Protein AF-A0A6A6HAG7-F1 (afdb_monomer_lite)

Radius of gyration: 17.13 Å; chains: 1; bounding box: 32×41×44 Å

Sequence (114 aa):
NRTFGQPPSEETDRAWKPLFPRQGSFFKHPSIASSRSALSVFHQQHCLDGLRISYCAVYDDAMAERKLDEGKLPMMSSTTHMRHCLDLLRQSLMCQPDMTVEVKGEIAGGVTGF

Structure (mmCIF, N/CA/C/O backbone):
data_AF-A0A6A6HAG7-F1
#
_entry.id   AF-A0A6A6HAG7-F1
#
loop_
_atom_site.group_PDB
_atom_site.id
_atom_site.type_symbol
_atom_site.label_atom_id
_atom_site.label_alt_id
_atom_site.label_comp_id
_atom_site.label_asym_id
_atom_site.label_entity_id
_atom_site.label_seq_id
_atom_site.pdbx_PDB_ins_code
_atom_site.Cartn_x
_atom_site.Cartn_y
_atom_site.Cartn_z
_atom_site.occupancy
_atom_site.B_iso_or_equiv
_atom_site.auth_seq_id
_atom_site.auth_comp_id
_atom_site.auth_asym_id
_atom_site.auth_atom_id
_atom_site.pdbx_PDB_model_num
ATOM 1 N N . ASN A 1 1 ? -11.297 -8.073 -10.979 1.00 74.50 1 ASN A N 1
ATOM 2 C CA . ASN A 1 1 ? -10.965 -6.672 -11.332 1.00 74.50 1 ASN A CA 1
ATOM 3 C C . ASN A 1 1 ? -9.452 -6.498 -11.190 1.00 74.50 1 ASN A C 1
ATOM 5 O O . ASN A 1 1 ? -8.958 -6.788 -10.112 1.00 74.50 1 ASN A O 1
ATOM 9 N N . ARG A 1 2 ? -8.711 -6.117 -12.245 1.00 84.81 2 ARG A N 1
ATOM 10 C CA . ARG A 1 2 ? -7.229 -6.016 -12.222 1.00 84.81 2 ARG A CA 1
ATOM 11 C C . ARG A 1 2 ? -6.698 -4.584 -12.056 1.00 84.81 2 ARG A C 1
ATOM 13 O O . ARG A 1 2 ? -5.486 -4.406 -11.985 1.00 84.81 2 ARG A O 1
ATOM 20 N N . THR A 1 3 ? -7.578 -3.586 -11.961 1.00 93.06 3 THR A N 1
ATOM 21 C CA . THR A 1 3 ? -7.214 -2.159 -11.932 1.00 93.06 3 THR A CA 1
ATOM 22 C C . THR A 1 3 ? -6.273 -1.806 -10.773 1.00 93.06 3 THR A C 1
ATOM 24 O O . THR A 1 3 ? -5.326 -1.053 -10.961 1.00 93.06 3 THR A O 1
ATOM 27 N N . PHE A 1 4 ? -6.453 -2.393 -9.586 1.00 94.19 4 PHE A N 1
ATOM 28 C CA . PHE A 1 4 ? -5.676 -2.024 -8.392 1.00 94.19 4 PHE A CA 1
ATOM 29 C C . PHE A 1 4 ? -4.186 -2.386 -8.446 1.00 94.19 4 PHE A C 1
ATOM 31 O O . PHE A 1 4 ? -3.428 -1.843 -7.653 1.00 94.19 4 PHE A O 1
ATOM 38 N N . GLY A 1 5 ? -3.760 -3.263 -9.361 1.00 93.12 5 GLY A N 1
ATOM 39 C CA . GLY A 1 5 ? -2.349 -3.626 -9.542 1.00 93.12 5 GLY A CA 1
ATOM 40 C C . GLY A 1 5 ? -1.650 -2.914 -10.705 1.00 93.12 5 GLY A C 1
ATOM 41 O O . GLY A 1 5 ? -0.474 -3.171 -10.935 1.00 93.12 5 GLY A O 1
ATOM 42 N N . GLN A 1 6 ? -2.359 -2.075 -11.467 1.00 95.12 6 GLN A N 1
ATOM 43 C CA . GLN A 1 6 ? -1.807 -1.395 -12.646 1.00 95.12 6 GLN A CA 1
ATOM 44 C C . GLN A 1 6 ? -0.991 -0.144 -12.266 1.00 95.12 6 GLN A C 1
ATOM 46 O O . GLN A 1 6 ? -1.141 0.354 -11.145 1.00 95.12 6 GLN A O 1
ATOM 51 N N . PRO A 1 7 ? -0.157 0.393 -13.180 1.00 93.81 7 PRO A N 1
ATOM 52 C CA . PRO A 1 7 ? 0.558 1.652 -12.972 1.00 93.81 7 PRO A CA 1
ATOM 53 C C . PRO A 1 7 ? -0.368 2.849 -12.699 1.00 93.81 7 PRO A C 1
ATOM 55 O O . PRO A 1 7 ? -1.546 2.809 -13.064 1.00 93.81 7 PRO A O 1
ATOM 58 N N . PRO A 1 8 ? 0.140 3.927 -12.071 1.00 92.81 8 PRO A N 1
ATOM 59 C CA . PRO A 1 8 ? -0.613 5.165 -11.877 1.00 92.81 8 PRO A CA 1
ATOM 60 C C . PRO A 1 8 ? -1.175 5.717 -13.189 1.00 92.81 8 PRO A C 1
ATOM 62 O O . PRO A 1 8 ? -0.477 5.847 -14.191 1.00 92.81 8 PRO A O 1
ATOM 65 N N . SER A 1 9 ? -2.461 6.032 -13.168 1.00 95.25 9 SER A N 1
ATOM 66 C CA . SER A 1 9 ? -3.249 6.547 -14.280 1.00 95.25 9 SER A CA 1
ATOM 67 C C . SER A 1 9 ? -4.533 7.153 -13.721 1.00 95.25 9 SER A C 1
ATOM 69 O O . SER A 1 9 ? -4.919 6.874 -12.584 1.00 95.25 9 SER A O 1
ATOM 71 N N . GLU A 1 10 ? -5.258 7.925 -14.530 1.00 96.88 10 GLU A N 1
ATOM 72 C CA . GLU A 1 10 ? -6.533 8.496 -14.089 1.00 96.88 10 GLU A CA 1
ATOM 73 C C . GLU A 1 10 ? -7.533 7.415 -13.635 1.00 96.88 10 GLU A C 1
ATOM 75 O O . GLU A 1 10 ? -8.261 7.607 -12.659 1.00 96.88 10 GLU A O 1
ATOM 80 N N . GLU A 1 11 ? -7.552 6.262 -14.309 1.00 96.00 11 GLU A N 1
ATOM 81 C CA . GLU A 1 11 ? -8.417 5.139 -13.948 1.00 96.00 11 GLU A CA 1
ATOM 82 C C . GLU A 1 11 ? -8.020 4.537 -12.595 1.00 96.00 11 GLU A C 1
ATOM 84 O O . GLU A 1 11 ? -8.868 4.399 -11.708 1.00 96.00 11 GLU A O 1
ATOM 89 N N . THR A 1 12 ? -6.738 4.208 -12.407 1.00 96.50 12 THR A N 1
ATOM 90 C CA . THR A 1 12 ? -6.276 3.597 -11.154 1.00 96.50 12 THR A CA 1
ATOM 91 C C . THR A 1 12 ? -6.413 4.558 -9.988 1.00 96.50 12 THR A C 1
ATOM 93 O O . THR A 1 12 ? -6.890 4.168 -8.927 1.00 96.50 12 THR A O 1
ATOM 96 N N . ASP A 1 13 ? -6.079 5.830 -10.177 1.00 94.50 13 ASP A N 1
ATOM 97 C CA . ASP A 1 13 ? -6.133 6.826 -9.110 1.00 94.50 13 ASP A CA 1
ATOM 98 C C . ASP A 1 13 ? -7.586 7.062 -8.678 1.00 94.50 13 ASP A C 1
ATOM 100 O O . ASP A 1 13 ? -7.892 7.180 -7.487 1.00 94.50 13 ASP A O 1
ATOM 104 N N . ARG A 1 14 ? -8.520 7.034 -9.636 1.00 96.06 14 ARG A N 1
ATOM 105 C CA . ARG A 1 14 ? -9.961 7.064 -9.367 1.00 96.06 14 ARG A CA 1
ATOM 106 C C . ARG A 1 14 ? -10.452 5.802 -8.658 1.00 96.06 14 ARG A C 1
ATOM 108 O O . ARG A 1 14 ? -11.370 5.915 -7.850 1.00 96.06 14 ARG A O 1
ATOM 115 N N . ALA A 1 15 ? -9.868 4.635 -8.927 1.00 96.12 15 ALA A N 1
ATOM 116 C CA . ALA A 1 15 ? -10.198 3.391 -8.232 1.00 96.12 15 ALA A CA 1
ATOM 117 C C . ALA A 1 15 ? -9.680 3.370 -6.781 1.00 96.12 15 ALA A C 1
ATOM 119 O O . ALA A 1 15 ? -10.374 2.879 -5.893 1.00 96.12 15 ALA A O 1
ATOM 120 N N . TRP A 1 16 ? -8.499 3.940 -6.524 1.00 95.50 16 TRP A N 1
ATOM 121 C CA . TRP A 1 16 ? -7.883 4.003 -5.194 1.00 95.50 16 TRP A CA 1
ATOM 122 C C . TRP A 1 16 ? -8.474 5.098 -4.299 1.00 95.50 16 TRP A C 1
ATOM 124 O O . TRP A 1 16 ? -8.634 4.899 -3.095 1.00 95.50 16 TRP A O 1
ATOM 134 N N . LYS A 1 17 ? -8.848 6.250 -4.867 1.00 94.44 17 LYS A N 1
ATOM 135 C CA . LYS A 1 17 ? -9.347 7.415 -4.114 1.00 94.44 17 LYS A CA 1
ATOM 136 C C . LYS A 1 17 ? -10.497 7.110 -3.131 1.00 94.44 17 LYS A C 1
ATOM 138 O O . LYS A 1 17 ? -10.444 7.628 -2.016 1.00 94.44 17 LYS A O 1
ATOM 143 N N . PRO A 1 18 ? -11.519 6.298 -3.467 1.00 95.19 18 PRO A N 1
ATOM 144 C CA . PRO A 1 18 ? -12.620 5.976 -2.558 1.00 95.19 18 PRO A CA 1
ATOM 145 C C . PRO A 1 18 ? -12.223 5.107 -1.359 1.00 95.19 18 PRO A C 1
ATOM 147 O O . PRO A 1 18 ? -13.005 5.013 -0.417 1.00 95.19 18 PRO A O 1
ATOM 150 N N . LEU A 1 19 ? -11.038 4.485 -1.373 1.00 95.31 19 LEU A N 1
ATOM 151 C CA . LEU A 1 19 ? -10.540 3.668 -0.260 1.00 95.31 19 LEU A CA 1
ATOM 152 C C . LEU A 1 19 ? -10.082 4.517 0.937 1.00 95.31 19 LEU A C 1
ATOM 154 O O . LEU A 1 19 ? -9.817 3.986 2.015 1.00 95.31 19 LEU A O 1
ATOM 158 N N . PHE A 1 20 ? -10.000 5.838 0.761 1.00 95.25 20 PHE A N 1
ATOM 159 C CA . PHE A 1 20 ? -9.585 6.783 1.787 1.00 95.25 20 PHE A CA 1
ATOM 160 C C . PHE A 1 20 ? -10.741 7.699 2.219 1.00 95.25 20 PHE A C 1
ATOM 162 O O . PHE A 1 20 ? -11.625 8.022 1.417 1.00 95.25 20 PHE A O 1
ATOM 169 N N . PRO A 1 21 ? -10.737 8.195 3.472 1.00 93.88 21 PRO A N 1
ATOM 170 C CA . PRO A 1 21 ? -11.718 9.176 3.915 1.00 93.88 21 PRO A CA 1
ATOM 171 C C . PRO A 1 21 ? -11.627 10.470 3.106 1.00 93.88 21 PRO A C 1
ATOM 173 O O . PRO A 1 21 ? -10.541 10.993 2.855 1.00 93.88 21 PRO A O 1
ATOM 176 N N . ARG A 1 22 ? -12.785 11.057 2.781 1.00 88.62 22 ARG A N 1
ATOM 177 C CA . ARG A 1 22 ? -12.872 12.294 1.981 1.00 88.62 22 ARG A CA 1
ATOM 178 C C . ARG A 1 22 ? -12.120 13.484 2.585 1.00 88.62 22 ARG A C 1
ATOM 180 O O . ARG A 1 22 ? -11.683 14.353 1.843 1.00 88.62 22 ARG A O 1
ATOM 187 N N . GLN A 1 23 ? -11.993 13.532 3.910 1.00 85.88 23 GLN A N 1
ATOM 188 C CA . GLN A 1 23 ? -11.330 14.619 4.644 1.00 85.88 23 GLN A CA 1
ATOM 189 C C . GLN A 1 23 ? -9.865 14.296 4.996 1.00 85.88 23 GLN A C 1
ATOM 191 O O . GLN A 1 23 ? -9.221 15.050 5.720 1.00 85.88 23 GLN A O 1
ATOM 196 N N . GLY A 1 24 ? -9.331 13.188 4.471 1.00 87.25 24 GLY A N 1
ATOM 197 C CA . GLY A 1 24 ? -8.002 12.682 4.792 1.00 87.25 24 GLY A CA 1
ATOM 198 C C . GLY A 1 24 ? -8.007 11.663 5.931 1.00 87.25 24 GLY A C 1
ATOM 199 O O . GLY A 1 24 ? -8.935 11.574 6.730 1.00 87.25 24 GLY A O 1
ATOM 200 N N . SER A 1 25 ? -6.942 10.866 5.991 1.00 92.06 25 SER A N 1
ATOM 201 C CA . SER A 1 25 ? -6.838 9.721 6.908 1.00 92.06 25 SER A CA 1
ATOM 202 C C . SER A 1 25 ? -6.445 10.092 8.338 1.00 92.06 25 SER A C 1
ATOM 204 O O . SER A 1 25 ? -6.523 9.248 9.230 1.00 92.06 25 SER A O 1
ATOM 206 N N . PHE A 1 26 ? -5.995 11.329 8.561 1.00 95.88 26 PHE A N 1
ATOM 207 C CA . PHE A 1 26 ? -5.587 11.803 9.878 1.00 95.88 26 PHE A CA 1
ATOM 208 C C . PHE A 1 26 ? -6.723 12.542 10.581 1.00 95.88 26 PHE A C 1
ATOM 210 O O . PHE A 1 26 ? -7.362 13.408 9.992 1.00 95.88 26 PHE A O 1
ATOM 217 N N . PHE A 1 27 ? -6.914 12.260 11.864 1.00 94.69 27 PHE A N 1
ATOM 218 C CA . PHE A 1 27 ? -7.949 12.850 12.701 1.00 94.69 27 PHE A CA 1
ATOM 219 C C . PHE A 1 27 ? -7.442 13.116 14.125 1.00 94.69 27 PHE A C 1
ATOM 221 O O . PHE A 1 27 ? -6.365 12.669 14.523 1.00 94.69 27 PHE A O 1
ATOM 228 N N . LYS A 1 28 ? -8.232 13.870 14.892 1.00 96.00 28 LYS A N 1
ATOM 229 C CA . LYS A 1 28 ? -8.139 13.994 16.352 1.00 96.00 28 LYS A CA 1
ATOM 230 C C . LYS A 1 28 ? -9.532 13.758 16.923 1.00 96.00 28 LYS A C 1
ATOM 232 O O . LYS A 1 28 ? -10.510 14.203 16.327 1.00 96.00 28 LYS A O 1
ATOM 237 N N . HIS A 1 29 ? -9.628 13.081 18.058 1.00 94.69 29 HIS A N 1
ATOM 238 C CA . HIS A 1 29 ? -10.890 12.827 18.741 1.00 94.69 29 HIS A CA 1
ATOM 239 C C . HIS A 1 29 ? -10.715 12.898 20.266 1.00 94.69 29 HIS A C 1
ATOM 241 O O . HIS A 1 29 ? -9.825 12.223 20.787 1.00 94.69 29 HIS A O 1
ATOM 247 N N . PRO A 1 30 ? -11.579 13.621 21.006 1.00 95.12 30 PRO A N 1
ATOM 248 C CA . PRO A 1 30 ? -11.408 13.845 22.444 1.00 95.12 30 PRO A CA 1
ATOM 249 C C . PRO A 1 30 ? -11.241 12.576 23.294 1.00 95.12 30 PRO A C 1
ATOM 251 O O . PRO A 1 30 ? -10.488 12.599 24.260 1.00 95.12 30 PRO A O 1
ATOM 254 N N . SER A 1 31 ? -11.914 11.475 22.937 1.00 96.31 31 SER A N 1
ATOM 255 C CA . SER A 1 31 ? -11.909 10.235 23.735 1.00 96.31 31 SER A CA 1
ATOM 256 C C . SER A 1 31 ? -11.045 9.090 23.199 1.00 96.31 31 SER A C 1
ATOM 258 O O . SER A 1 31 ? -10.657 8.230 23.980 1.00 96.31 31 SER A O 1
ATOM 260 N N . ILE A 1 32 ? -10.747 9.044 21.895 1.00 94.94 32 ILE A N 1
ATOM 261 C CA . ILE A 1 32 ? -10.063 7.888 21.271 1.00 94.94 32 ILE A CA 1
ATOM 262 C C . ILE A 1 32 ? -8.731 8.257 20.609 1.00 94.94 32 ILE A C 1
ATOM 264 O O . ILE A 1 32 ? -7.963 7.370 20.257 1.00 94.94 32 ILE A O 1
ATOM 268 N N . ALA A 1 33 ? -8.455 9.552 20.417 1.00 95.44 33 ALA A N 1
ATOM 269 C CA . ALA A 1 33 ? -7.234 10.042 19.782 1.00 95.44 33 ALA A CA 1
ATOM 270 C C . ALA A 1 33 ? -6.992 11.516 20.147 1.00 95.44 33 ALA A C 1
ATOM 272 O O . ALA A 1 33 ? -7.252 12.422 19.354 1.00 95.44 33 ALA A O 1
ATOM 273 N N . SER A 1 34 ? -6.505 11.777 21.363 1.00 94.50 34 SER A N 1
ATOM 274 C CA . SER A 1 34 ? -6.190 13.143 21.817 1.00 94.50 34 SER A CA 1
ATOM 275 C C . SER A 1 34 ? -5.094 13.816 20.970 1.00 94.50 34 SER A C 1
ATOM 277 O O . SER A 1 34 ? -5.052 15.042 20.844 1.00 94.50 34 SER A O 1
ATOM 279 N N . SER A 1 35 ? -4.251 13.009 20.327 1.00 96.25 35 SER A N 1
ATOM 280 C CA . SER A 1 35 ? -3.221 13.422 19.373 1.00 96.25 35 SER A CA 1
ATOM 281 C C . SER A 1 35 ? -3.647 13.169 17.925 1.00 96.25 35 SER A C 1
ATOM 283 O O . SER A 1 35 ? -4.614 12.464 17.657 1.00 96.25 35 SER A O 1
ATOM 285 N N . ARG A 1 36 ? -2.928 13.772 16.964 1.00 95.62 36 ARG A N 1
ATOM 286 C CA . ARG A 1 36 ? -3.172 13.539 15.531 1.00 95.62 36 ARG A CA 1
ATOM 287 C C . ARG A 1 36 ? -2.854 12.079 15.207 1.00 95.62 36 ARG A C 1
ATOM 289 O O . ARG A 1 36 ? -1.694 11.685 15.260 1.00 95.62 36 ARG A O 1
ATOM 296 N N . SER A 1 37 ? -3.871 11.319 14.835 1.00 96.19 37 SER A N 1
ATOM 297 C CA . SER A 1 37 ? -3.803 9.871 14.635 1.00 96.19 37 SER A CA 1
ATOM 298 C C . SER A 1 37 ? -4.450 9.481 13.311 1.00 96.19 37 SER A C 1
ATOM 300 O O . SER A 1 37 ? -5.148 10.283 12.701 1.00 96.19 37 SER A O 1
ATOM 302 N N . ALA A 1 38 ? -4.210 8.260 12.847 1.00 95.25 38 ALA A N 1
ATOM 303 C CA . ALA A 1 38 ? -4.897 7.672 11.703 1.00 95.25 38 ALA A CA 1
ATOM 304 C C . ALA A 1 38 ? -5.432 6.296 12.099 1.00 95.25 38 ALA A C 1
ATOM 306 O O . ALA A 1 38 ? -4.864 5.644 12.977 1.00 95.25 38 ALA A O 1
ATOM 307 N N . LEU A 1 39 ? -6.509 5.841 11.454 1.00 95.12 39 LEU A N 1
ATOM 308 C CA . LEU A 1 39 ? -6.912 4.443 11.586 1.00 95.12 39 LEU A CA 1
ATOM 309 C C . LEU A 1 39 ? -5.894 3.579 10.840 1.00 95.12 39 LEU A C 1
ATOM 311 O O . LEU A 1 39 ? -5.512 3.908 9.715 1.00 95.12 39 LEU A O 1
ATOM 315 N N . SER A 1 40 ? -5.482 2.469 11.459 1.00 95.38 40 SER A N 1
ATOM 316 C CA . SER A 1 40 ? -4.434 1.590 10.918 1.00 95.38 40 SER A CA 1
ATOM 317 C C . SER A 1 40 ? -4.738 1.132 9.491 1.00 95.38 40 SER A C 1
ATOM 319 O O . SER A 1 40 ? -3.857 1.173 8.640 1.00 95.38 40 SER A O 1
ATOM 321 N N . VAL A 1 41 ? -6.001 0.805 9.196 1.00 95.50 41 VAL A N 1
ATOM 322 C CA . VAL A 1 41 ? -6.444 0.374 7.860 1.00 95.50 41 VAL A CA 1
ATOM 323 C C . VAL A 1 41 ? -6.108 1.383 6.758 1.00 95.50 41 VAL A C 1
ATOM 325 O O . VAL A 1 41 ? -5.672 0.998 5.679 1.00 95.50 41 VAL A O 1
ATOM 328 N N . PHE A 1 42 ? -6.210 2.688 7.026 1.00 96.75 42 PHE A N 1
ATOM 329 C CA . PHE A 1 42 ? -5.879 3.703 6.024 1.00 96.75 42 PHE A CA 1
ATOM 330 C C . PHE A 1 42 ? -4.369 3.880 5.851 1.00 96.75 42 PHE A C 1
ATOM 332 O O . PHE A 1 42 ? -3.922 4.224 4.761 1.00 96.75 42 PHE A O 1
ATOM 339 N N . HIS A 1 43 ? -3.575 3.632 6.897 1.00 96.19 43 HIS A N 1
ATOM 340 C CA . HIS A 1 43 ? -2.116 3.601 6.782 1.00 96.19 43 HIS A CA 1
ATOM 341 C C . HIS A 1 43 ? -1.665 2.362 5.998 1.00 96.19 43 HIS A C 1
ATOM 343 O O . HIS A 1 43 ? -0.840 2.478 5.103 1.00 96.19 43 HIS A O 1
ATOM 349 N N . GLN A 1 44 ? -2.273 1.204 6.257 1.00 97.06 44 GLN A N 1
ATOM 350 C CA . GLN A 1 44 ? -2.030 -0.030 5.509 1.00 97.06 44 GLN A CA 1
ATOM 351 C C . GLN A 1 44 ? -2.385 0.144 4.026 1.00 97.06 44 GLN A C 1
ATOM 353 O O . GLN A 1 44 ? -1.556 -0.152 3.168 1.00 97.06 44 GLN A O 1
ATOM 358 N N . GLN A 1 45 ? -3.554 0.717 3.711 1.00 96.88 45 GLN A N 1
ATOM 359 C CA . GLN A 1 45 ? -3.943 1.007 2.328 1.00 96.88 45 GLN A CA 1
ATOM 360 C C . GLN A 1 45 ? -2.963 1.976 1.654 1.00 96.88 45 GLN A C 1
ATOM 362 O O . GLN A 1 45 ? -2.551 1.756 0.521 1.00 96.88 45 GLN A O 1
ATOM 367 N N . HIS A 1 46 ? -2.538 3.025 2.361 1.00 94.88 46 HIS A N 1
ATOM 368 C CA . HIS A 1 46 ? -1.523 3.958 1.875 1.00 94.88 46 HIS A CA 1
ATOM 369 C C . HIS A 1 46 ? -0.184 3.265 1.573 1.00 94.88 46 HIS A C 1
ATOM 371 O O . HIS A 1 46 ? 0.417 3.517 0.530 1.00 94.88 46 HIS A O 1
ATOM 377 N 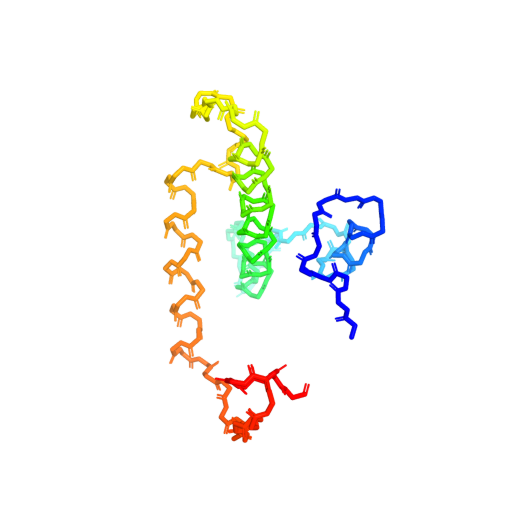N . CYS A 1 47 ? 0.267 2.365 2.450 1.00 96.75 47 CYS A N 1
ATOM 378 C CA . CYS A 1 47 ? 1.482 1.585 2.232 1.00 96.75 47 CYS A CA 1
ATOM 379 C C . CYS A 1 47 ? 1.355 0.643 1.029 1.00 96.75 47 CYS A C 1
ATOM 381 O O . CYS A 1 47 ? 2.301 0.529 0.253 1.00 96.75 47 CYS A O 1
ATOM 383 N N . LEU A 1 48 ? 0.199 -0.003 0.852 1.00 96.88 48 LEU A N 1
ATOM 384 C CA . LEU A 1 48 ? -0.051 -0.885 -0.287 1.00 96.88 48 LEU A CA 1
ATOM 385 C C . LEU A 1 48 ? -0.032 -0.114 -1.617 1.00 96.88 48 LEU A C 1
ATOM 387 O O . LEU A 1 48 ? 0.564 -0.588 -2.582 1.00 96.88 48 LEU A O 1
ATOM 391 N N . ASP A 1 49 ? -0.617 1.089 -1.660 1.00 95.31 49 ASP A N 1
ATOM 392 C CA . ASP A 1 49 ? -0.555 1.946 -2.854 1.00 95.31 49 ASP A CA 1
ATOM 393 C C . ASP A 1 49 ? 0.877 2.404 -3.146 1.00 95.31 49 ASP A C 1
ATOM 395 O O . ASP A 1 49 ? 1.337 2.358 -4.285 1.00 95.31 49 ASP A O 1
ATOM 399 N N . GLY A 1 50 ? 1.612 2.800 -2.100 1.00 94.06 50 GLY A N 1
ATOM 400 C CA . GLY A 1 50 ? 3.018 3.181 -2.209 1.00 94.06 50 GLY A CA 1
ATOM 401 C C . GLY A 1 50 ? 3.867 2.065 -2.819 1.00 94.06 50 GLY A C 1
ATOM 402 O O . GLY A 1 50 ? 4.631 2.322 -3.747 1.00 94.06 50 GLY A O 1
ATOM 403 N N . LEU A 1 51 ? 3.669 0.818 -2.373 1.00 95.31 51 LEU A N 1
ATOM 404 C CA . LEU A 1 51 ? 4.345 -0.350 -2.943 1.00 95.31 51 LEU A CA 1
ATOM 405 C C . LEU A 1 51 ? 4.005 -0.562 -4.418 1.00 95.31 51 LEU A C 1
ATOM 407 O O . LEU A 1 51 ? 4.913 -0.819 -5.206 1.00 95.31 51 LEU A O 1
ATOM 411 N N . ARG A 1 52 ? 2.731 -0.429 -4.806 1.00 95.31 52 ARG A N 1
ATOM 412 C CA . ARG A 1 52 ? 2.307 -0.509 -6.213 1.00 95.31 52 ARG A CA 1
ATOM 413 C C . ARG A 1 52 ? 3.017 0.546 -7.058 1.00 95.31 52 ARG A C 1
ATOM 415 O O . ARG A 1 52 ? 3.630 0.205 -8.065 1.00 95.31 52 ARG A O 1
ATOM 422 N N . ILE A 1 53 ? 2.956 1.811 -6.639 1.00 92.69 53 ILE A N 1
ATOM 423 C CA . ILE A 1 53 ? 3.572 2.941 -7.349 1.00 92.69 53 ILE A CA 1
ATOM 424 C C . ILE A 1 53 ? 5.075 2.703 -7.524 1.00 92.69 53 ILE A C 1
ATOM 426 O O . ILE A 1 53 ? 5.598 2.838 -8.629 1.00 92.69 53 ILE A O 1
ATOM 430 N N . SER A 1 54 ? 5.766 2.309 -6.451 1.00 92.38 54 SER A N 1
ATOM 431 C CA . SER A 1 54 ? 7.205 2.046 -6.484 1.00 92.38 54 SER A CA 1
ATOM 432 C C . SER A 1 54 ? 7.573 0.843 -7.341 1.00 92.38 54 SER A C 1
ATOM 434 O O . SER A 1 54 ? 8.545 0.917 -8.088 1.00 92.38 54 SER A O 1
ATOM 436 N N . TYR A 1 55 ? 6.796 -0.239 -7.279 1.00 93.19 55 TYR A N 1
ATOM 437 C CA . TYR A 1 55 ? 6.986 -1.402 -8.140 1.00 93.19 55 TYR A CA 1
ATOM 438 C C . TYR A 1 55 ? 6.883 -1.022 -9.620 1.00 93.19 55 TYR A C 1
ATOM 440 O O . TYR A 1 55 ? 7.793 -1.336 -10.386 1.00 93.19 55 TYR A O 1
ATOM 448 N N . CYS A 1 56 ? 5.826 -0.305 -10.014 1.00 92.12 56 CYS A N 1
ATOM 449 C CA . CYS A 1 56 ? 5.637 0.117 -11.401 1.00 92.12 56 CYS A CA 1
ATOM 450 C C . CYS A 1 56 ? 6.760 1.048 -11.871 1.00 92.12 56 CYS A C 1
ATOM 452 O O . CYS A 1 56 ? 7.314 0.828 -12.940 1.00 92.12 56 CYS A O 1
ATOM 454 N N . ALA A 1 57 ? 7.158 2.030 -11.055 1.00 89.00 57 ALA A N 1
ATOM 455 C CA . ALA A 1 57 ? 8.240 2.949 -11.408 1.00 89.00 57 ALA A CA 1
ATOM 456 C C . ALA A 1 57 ? 9.580 2.222 -11.623 1.00 8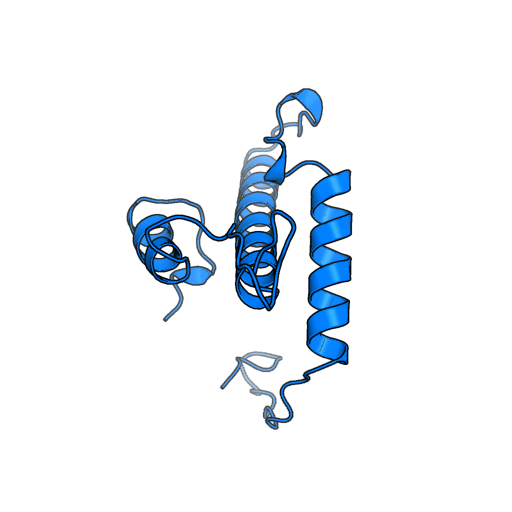9.00 57 ALA A C 1
ATOM 458 O O . ALA A 1 57 ? 10.261 2.452 -12.621 1.00 89.00 57 ALA A O 1
ATOM 459 N N . VAL A 1 58 ? 9.940 1.308 -10.715 1.00 89.31 58 VAL A N 1
ATOM 460 C CA . VAL A 1 58 ? 11.170 0.509 -10.832 1.00 89.31 58 VAL A CA 1
ATOM 461 C C . VAL A 1 58 ? 11.114 -0.418 -12.044 1.00 89.31 58 VAL A C 1
ATOM 463 O O . VAL A 1 58 ? 12.111 -0.554 -12.751 1.00 89.31 58 VAL A O 1
ATOM 466 N N . TYR A 1 59 ? 9.964 -1.045 -12.298 1.00 91.56 59 TYR A N 1
ATOM 467 C CA . TYR A 1 59 ? 9.768 -1.896 -13.467 1.00 91.56 59 TYR A CA 1
ATOM 468 C C . TYR A 1 59 ? 9.935 -1.105 -14.770 1.00 91.56 59 TYR A C 1
ATOM 470 O O . TYR A 1 59 ? 10.706 -1.516 -15.635 1.00 91.56 59 TYR A O 1
ATOM 478 N N . ASP A 1 60 ? 9.290 0.056 -14.887 1.00 90.31 60 ASP A N 1
ATOM 479 C CA . ASP A 1 60 ? 9.355 0.901 -16.081 1.00 90.31 60 ASP A CA 1
ATOM 480 C C . ASP A 1 60 ? 10.767 1.444 -16.335 1.00 90.31 60 ASP A C 1
ATOM 482 O O . ASP A 1 60 ? 11.204 1.523 -17.485 1.00 90.31 60 ASP A O 1
ATOM 486 N N . ASP A 1 61 ? 11.497 1.822 -15.282 1.00 90.06 61 ASP A N 1
ATOM 487 C CA . ASP A 1 61 ? 12.897 2.242 -15.393 1.00 90.06 61 ASP A CA 1
ATOM 488 C C . ASP A 1 61 ? 13.801 1.087 -15.827 1.00 90.06 61 ASP A C 1
ATOM 490 O O . ASP A 1 61 ? 14.631 1.272 -16.718 1.00 90.06 61 ASP A O 1
ATOM 494 N N . ALA A 1 62 ? 13.602 -0.110 -15.269 1.00 91.12 62 ALA A N 1
ATOM 495 C CA . ALA A 1 62 ? 14.352 -1.299 -15.661 1.00 91.12 62 ALA A CA 1
ATOM 496 C C . AL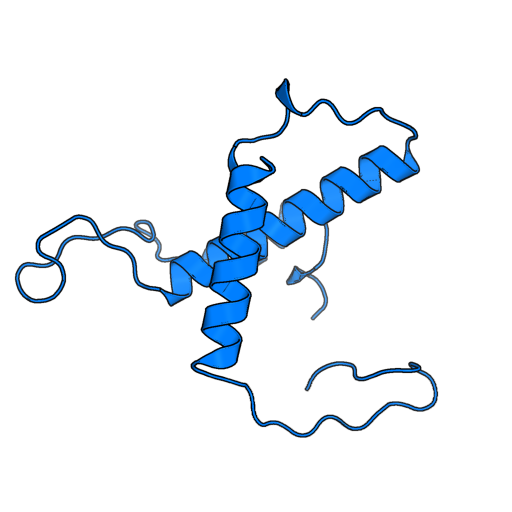A A 1 62 ? 14.097 -1.683 -17.127 1.00 91.12 62 ALA A C 1
ATOM 498 O O . ALA A 1 62 ? 15.045 -1.969 -17.854 1.00 91.12 62 ALA A O 1
ATOM 499 N N . MET A 1 63 ? 12.838 -1.650 -17.580 1.00 93.19 63 MET A N 1
ATOM 500 C CA . MET A 1 63 ? 12.471 -1.970 -18.967 1.00 93.19 63 MET A CA 1
ATOM 501 C C . MET A 1 63 ? 12.987 -0.942 -19.975 1.00 93.19 63 MET A C 1
ATOM 503 O O . MET A 1 63 ? 13.208 -1.276 -21.136 1.00 93.19 63 MET A O 1
ATOM 507 N N . ALA A 1 64 ? 13.190 0.299 -19.543 1.00 94.00 64 ALA A N 1
ATOM 508 C CA . ALA A 1 64 ? 13.741 1.361 -20.374 1.00 94.00 64 ALA A CA 1
ATOM 509 C C . ALA A 1 64 ? 15.251 1.578 -20.181 1.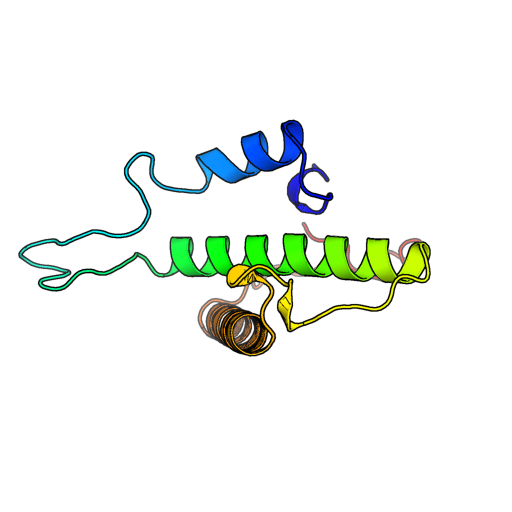00 94.00 64 ALA A C 1
ATOM 511 O O . ALA A 1 64 ? 15.774 2.591 -20.648 1.00 94.00 64 ALA A O 1
ATOM 512 N N . GLU A 1 65 ? 15.934 0.681 -19.460 1.00 91.50 65 GLU A N 1
ATOM 513 C CA . GLU A 1 65 ? 17.368 0.757 -19.142 1.00 91.50 65 GLU A CA 1
ATOM 514 C C . GLU A 1 65 ? 17.792 2.094 -18.496 1.00 91.50 65 GLU A C 1
ATOM 516 O O . GLU A 1 65 ? 18.928 2.561 -18.629 1.00 91.50 65 GLU A O 1
ATOM 521 N N . ARG A 1 66 ? 16.876 2.736 -17.761 1.00 89.50 66 ARG A N 1
ATOM 522 C CA . ARG A 1 66 ? 17.150 3.978 -17.036 1.00 89.50 66 ARG A CA 1
ATOM 523 C C . ARG A 1 66 ? 17.796 3.661 -15.694 1.00 89.50 66 ARG A C 1
ATOM 525 O O . ARG A 1 66 ? 17.375 2.766 -14.965 1.00 89.50 66 ARG A O 1
ATOM 532 N N . LYS A 1 67 ? 18.820 4.437 -15.332 1.00 84.75 67 LYS A N 1
ATOM 533 C CA . LYS A 1 67 ? 19.380 4.380 -13.979 1.00 84.75 67 LYS A CA 1
ATOM 534 C C . LYS A 1 67 ? 18.391 4.996 -12.996 1.00 84.75 67 LYS A C 1
ATOM 536 O O . LYS A 1 67 ? 18.026 6.160 -13.151 1.00 84.75 67 LYS A O 1
ATOM 541 N N . LEU A 1 68 ? 18.040 4.231 -11.967 1.00 82.00 68 LEU A N 1
ATOM 542 C CA . LEU A 1 68 ? 17.305 4.737 -10.815 1.00 82.00 68 LEU A CA 1
ATOM 543 C C . LEU A 1 68 ? 18.144 5.800 -10.100 1.00 82.00 68 LEU A C 1
ATOM 545 O O . LEU A 1 68 ? 19.287 5.553 -9.710 1.00 82.00 68 LEU A O 1
ATOM 549 N N . ASP A 1 69 ? 17.562 6.982 -9.934 1.00 82.75 69 ASP A N 1
ATOM 550 C CA . ASP A 1 69 ? 18.142 8.089 -9.179 1.00 82.75 69 ASP A CA 1
ATOM 551 C C . ASP A 1 69 ? 17.388 8.221 -7.854 1.00 82.75 69 ASP A C 1
ATOM 553 O O . ASP A 1 69 ? 16.303 8.804 -7.799 1.00 82.75 69 ASP A O 1
ATOM 557 N N . GLU A 1 70 ? 17.958 7.662 -6.782 1.00 77.88 70 GLU A N 1
ATOM 558 C CA . GLU A 1 70 ? 17.338 7.688 -5.451 1.00 77.88 70 GLU A CA 1
ATOM 559 C C . GLU A 1 70 ? 17.031 9.111 -4.967 1.00 77.88 70 GLU A C 1
ATOM 561 O O . GLU A 1 70 ? 16.037 9.318 -4.272 1.00 77.88 70 GLU A O 1
ATOM 566 N N . GLY A 1 71 ? 17.831 10.106 -5.370 1.00 78.62 71 GLY A N 1
ATOM 567 C CA . GLY A 1 71 ? 17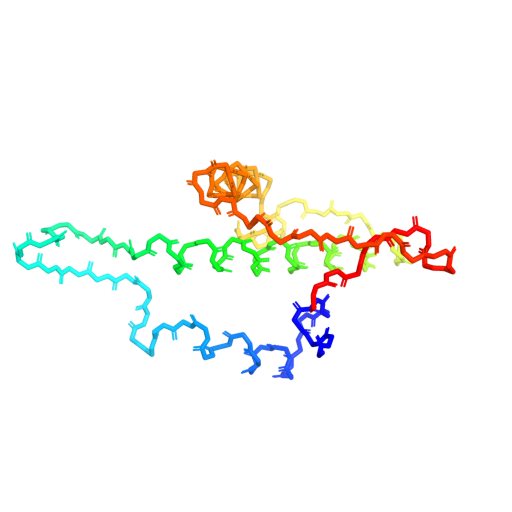.627 11.506 -4.993 1.00 78.62 71 GLY A CA 1
ATOM 568 C C . GLY A 1 71 ? 16.404 12.149 -5.652 1.00 78.62 71 GLY A C 1
ATOM 569 O O . GLY A 1 71 ? 15.936 13.188 -5.189 1.00 78.62 71 GLY A O 1
ATOM 570 N N . LYS A 1 72 ? 15.873 11.536 -6.716 1.00 80.38 72 LYS A N 1
ATOM 571 C CA . LYS A 1 72 ? 14.665 11.982 -7.427 1.00 80.38 72 LYS A CA 1
ATOM 572 C C . LYS A 1 72 ? 13.435 11.142 -7.111 1.00 80.38 72 LYS A C 1
ATOM 574 O O . LYS A 1 72 ? 12.346 11.480 -7.577 1.00 80.38 72 LYS A O 1
ATOM 579 N N . LEU A 1 73 ? 13.583 10.069 -6.334 1.00 80.06 73 LEU A N 1
ATOM 580 C CA . LEU A 1 73 ? 12.438 9.270 -5.929 1.00 80.06 73 LEU A CA 1
ATOM 581 C C . LEU A 1 73 ? 11.512 10.118 -5.047 1.00 80.06 73 LEU A C 1
ATOM 583 O O . LEU A 1 73 ? 11.974 10.767 -4.102 1.00 80.06 73 LEU A O 1
ATOM 587 N N . PRO A 1 74 ? 10.193 10.105 -5.304 1.00 83.94 74 PRO A N 1
ATOM 588 C CA . PRO A 1 74 ? 9.230 10.679 -4.380 1.00 83.94 74 PRO A CA 1
ATOM 589 C C . PRO A 1 74 ? 9.438 10.104 -2.977 1.00 83.94 74 PRO A C 1
ATOM 591 O O . PRO A 1 74 ? 9.786 8.936 -2.826 1.00 83.94 74 PRO A O 1
ATOM 594 N N . MET A 1 75 ? 9.155 10.890 -1.936 1.00 85.19 75 MET A N 1
ATOM 595 C CA . MET A 1 75 ? 9.293 10.448 -0.538 1.00 85.19 75 MET A CA 1
ATOM 596 C C . MET A 1 75 ? 8.592 9.103 -0.275 1.00 85.19 75 MET A C 1
ATOM 598 O O . MET A 1 75 ? 9.134 8.246 0.425 1.00 85.19 75 MET A O 1
ATOM 602 N N . MET A 1 76 ? 7.435 8.897 -0.913 1.00 85.00 76 MET A N 1
ATOM 603 C CA . MET A 1 76 ? 6.674 7.648 -0.865 1.00 85.00 76 MET A CA 1
ATOM 604 C C . MET A 1 76 ? 7.407 6.437 -1.430 1.00 85.00 76 MET A C 1
ATOM 606 O O . MET A 1 76 ? 7.113 5.330 -1.020 1.00 85.00 76 MET A O 1
ATOM 610 N N . SER A 1 77 ? 8.345 6.632 -2.347 1.00 87.69 77 SER A N 1
ATOM 611 C CA . SER A 1 77 ? 9.134 5.574 -2.979 1.00 87.69 77 SER A CA 1
ATOM 612 C C . SER A 1 77 ? 10.559 5.492 -2.436 1.00 87.69 77 SER A C 1
ATOM 614 O O . SER A 1 77 ? 11.357 4.695 -2.921 1.00 87.69 77 SER A O 1
ATOM 616 N N . SER A 1 78 ? 10.896 6.300 -1.426 1.00 90.00 78 SER A N 1
ATOM 617 C CA . SER A 1 78 ? 12.200 6.222 -0.771 1.00 90.00 78 SER A CA 1
ATOM 618 C C . SER A 1 78 ? 12.395 4.866 -0.088 1.00 90.00 78 SER A C 1
ATOM 620 O O . SER A 1 78 ? 11.459 4.277 0.460 1.00 90.00 78 SER A O 1
ATOM 622 N N . THR A 1 79 ? 13.636 4.382 -0.067 1.00 88.62 79 THR A N 1
ATOM 623 C CA . THR A 1 79 ? 13.985 3.068 0.494 1.00 88.62 79 THR A CA 1
ATOM 624 C C . THR A 1 79 ? 13.589 2.934 1.966 1.00 88.62 79 THR A C 1
ATOM 626 O O . THR A 1 79 ? 13.050 1.904 2.370 1.00 88.62 79 THR A O 1
ATOM 629 N N . THR A 1 80 ? 13.789 3.982 2.769 1.00 91.81 80 THR A N 1
ATOM 630 C CA . THR A 1 80 ? 13.367 4.017 4.178 1.00 91.81 80 THR A CA 1
ATOM 631 C C . THR A 1 80 ? 11.852 3.882 4.325 1.00 91.81 80 THR A C 1
ATOM 633 O O . THR A 1 80 ? 11.395 3.087 5.146 1.00 91.81 80 THR A O 1
ATOM 636 N N . HIS A 1 81 ? 11.068 4.604 3.517 1.00 94.12 81 HIS A N 1
ATOM 637 C CA . HIS A 1 81 ? 9.609 4.520 3.578 1.00 94.12 81 HIS A CA 1
ATOM 638 C C . HIS A 1 81 ? 9.125 3.138 3.124 1.00 94.12 81 HIS A C 1
ATOM 640 O O . HIS A 1 81 ? 8.333 2.507 3.818 1.00 94.12 81 HIS A O 1
ATOM 646 N N . MET A 1 82 ? 9.671 2.606 2.027 1.00 94.31 82 MET A N 1
ATOM 647 C CA . MET A 1 82 ? 9.303 1.278 1.526 1.00 94.31 82 MET A CA 1
ATOM 648 C C . MET A 1 82 ? 9.612 0.160 2.524 1.00 94.31 82 MET A C 1
ATOM 650 O O . MET A 1 82 ? 8.791 -0.736 2.706 1.00 94.31 82 MET A O 1
ATOM 654 N N . ARG A 1 83 ? 10.738 0.234 3.245 1.00 95.44 83 ARG A N 1
ATOM 655 C CA . ARG A 1 83 ? 11.055 -0.717 4.326 1.00 95.44 83 ARG A CA 1
ATOM 656 C C . ARG A 1 83 ? 10.028 -0.671 5.459 1.00 95.44 83 ARG A C 1
ATOM 658 O O . ARG A 1 83 ? 9.601 -1.725 5.923 1.00 95.44 83 ARG A O 1
ATOM 665 N N . HIS A 1 84 ? 9.599 0.525 5.865 1.00 96.62 84 HIS A N 1
ATOM 666 C CA . HIS A 1 84 ? 8.524 0.700 6.850 1.00 96.62 84 HIS A CA 1
ATOM 667 C C . HIS A 1 84 ? 7.188 0.134 6.347 1.00 96.62 84 HIS A C 1
ATOM 669 O O . HIS A 1 84 ? 6.536 -0.619 7.065 1.00 96.62 84 HIS A O 1
ATOM 675 N N . CYS A 1 85 ? 6.805 0.436 5.102 1.00 97.00 85 CYS A N 1
ATOM 676 C CA . CYS A 1 85 ? 5.585 -0.084 4.480 1.00 97.00 85 CYS A CA 1
ATOM 677 C C . CYS A 1 85 ? 5.548 -1.616 4.473 1.00 97.00 85 CYS A C 1
ATOM 679 O O . CYS A 1 85 ? 4.535 -2.206 4.849 1.00 97.00 85 CYS A O 1
ATOM 681 N N . LEU A 1 86 ? 6.649 -2.252 4.058 1.00 97.81 86 LEU A N 1
ATOM 682 C CA . LEU A 1 86 ? 6.764 -3.709 4.002 1.00 97.81 86 LEU A CA 1
ATOM 683 C C . LEU A 1 86 ? 6.596 -4.339 5.386 1.00 97.81 86 LEU A C 1
ATOM 685 O O . LEU A 1 86 ? 5.827 -5.290 5.531 1.00 97.81 86 LEU A O 1
ATOM 689 N N . ASP A 1 87 ? 7.272 -3.806 6.406 1.00 98.06 87 ASP A N 1
ATOM 690 C CA . ASP A 1 87 ? 7.163 -4.367 7.752 1.00 98.06 87 ASP A CA 1
ATOM 691 C C . ASP A 1 87 ? 5.779 -4.121 8.371 1.00 98.06 87 ASP A C 1
ATOM 693 O O . ASP A 1 87 ? 5.206 -5.038 8.956 1.00 98.06 87 ASP A O 1
ATOM 697 N N . LEU A 1 88 ? 5.179 -2.942 8.167 1.00 97.38 88 LEU A N 1
ATOM 698 C CA . LEU A 1 88 ? 3.819 -2.653 8.633 1.00 97.38 88 LEU A CA 1
ATOM 699 C C . LEU A 1 88 ? 2.788 -3.619 8.029 1.00 97.38 88 LEU A C 1
ATOM 701 O O . LEU A 1 88 ? 1.937 -4.147 8.747 1.00 97.38 88 LEU A O 1
ATOM 705 N N . LEU A 1 89 ? 2.849 -3.853 6.715 1.00 98.19 89 LEU A N 1
ATOM 706 C CA . LEU A 1 89 ? 1.923 -4.758 6.032 1.00 98.19 89 LEU A CA 1
ATOM 707 C C . LEU A 1 89 ? 2.125 -6.206 6.484 1.00 98.19 89 LEU A C 1
ATOM 709 O O . LEU A 1 89 ? 1.146 -6.887 6.785 1.00 98.19 89 LEU A O 1
ATOM 713 N N . ARG A 1 90 ? 3.379 -6.653 6.630 1.00 98.00 90 ARG A N 1
ATOM 714 C CA . ARG A 1 90 ? 3.698 -7.965 7.210 1.00 98.00 90 ARG A CA 1
ATOM 715 C C . ARG A 1 90 ? 3.101 -8.114 8.612 1.00 98.00 90 ARG A C 1
ATOM 717 O O . ARG A 1 90 ? 2.459 -9.124 8.888 1.00 98.00 90 ARG A O 1
ATOM 724 N N . GLN A 1 91 ? 3.292 -7.128 9.491 1.00 97.50 91 GLN A N 1
ATOM 725 C CA . GLN A 1 91 ? 2.726 -7.152 10.845 1.00 97.50 91 GLN A CA 1
ATOM 726 C C . GLN A 1 91 ? 1.196 -7.236 10.809 1.00 97.50 91 GLN A C 1
ATOM 728 O O . GLN A 1 91 ? 0.614 -8.050 11.522 1.00 97.50 91 GLN A O 1
ATOM 733 N N . SER A 1 92 ? 0.546 -6.458 9.937 1.00 96.94 92 SER A N 1
ATOM 734 C CA . SER A 1 92 ? -0.911 -6.497 9.773 1.00 96.94 92 SER A CA 1
ATOM 735 C C . SER A 1 92 ? -1.414 -7.886 9.379 1.00 96.94 92 SER A C 1
ATOM 737 O O . SER A 1 92 ? -2.349 -8.388 10.001 1.00 96.94 92 SER A O 1
ATOM 739 N N . LEU A 1 93 ? -0.776 -8.518 8.389 1.00 96.88 93 LEU A N 1
ATOM 740 C CA . LEU A 1 93 ? -1.132 -9.863 7.924 1.00 96.88 93 LEU A CA 1
ATOM 741 C C . LEU A 1 93 ? -0.910 -10.928 9.006 1.00 96.88 93 LEU A C 1
ATOM 743 O O . LEU A 1 93 ? -1.673 -11.881 9.093 1.00 96.88 93 LEU A O 1
ATOM 747 N N . MET A 1 94 ? 0.102 -10.763 9.861 1.00 96.94 94 MET A N 1
ATOM 748 C CA . MET A 1 94 ? 0.338 -11.682 10.979 1.00 96.94 94 MET A CA 1
ATOM 749 C C . MET A 1 94 ? -0.660 -11.510 12.127 1.00 96.94 94 MET A C 1
ATOM 751 O O . MET A 1 94 ? -0.965 -12.479 12.819 1.00 96.94 94 MET A O 1
ATOM 755 N N . CYS A 1 95 ? -1.156 -10.294 12.358 1.00 96.69 95 CYS A N 1
ATOM 756 C CA . CYS A 1 95 ? -2.115 -10.023 13.427 1.00 96.69 95 CYS A CA 1
ATOM 757 C C . CYS A 1 95 ? -3.555 -10.370 13.039 1.00 96.69 95 CYS A C 1
ATOM 759 O O . CYS A 1 95 ? -4.329 -10.775 13.905 1.00 96.69 95 CYS A O 1
ATOM 761 N N . GLN A 1 96 ? -3.929 -10.175 11.774 1.00 96.25 96 GLN A N 1
ATOM 762 C CA . GLN A 1 96 ? -5.259 -10.469 11.235 1.00 96.25 96 GLN A CA 1
ATOM 763 C C . GLN A 1 96 ? -5.112 -11.207 9.895 1.00 96.25 96 GLN A C 1
ATOM 765 O O . GLN A 1 96 ? -5.298 -10.599 8.839 1.00 96.25 96 GLN A O 1
ATOM 770 N N . PRO A 1 97 ? -4.721 -12.493 9.927 1.00 94.75 97 PRO A N 1
ATOM 771 C CA . PRO A 1 97 ? -4.549 -13.274 8.711 1.00 94.75 97 PRO A CA 1
ATOM 772 C C . PRO A 1 97 ? -5.893 -13.572 8.042 1.00 94.75 97 PRO A C 1
ATOM 774 O O . PRO A 1 97 ? -6.894 -13.825 8.716 1.00 94.75 97 PRO A O 1
ATOM 777 N N . ASP A 1 98 ? -5.890 -13.604 6.709 1.00 94.12 98 ASP A N 1
ATOM 778 C CA . ASP A 1 98 ? -6.958 -14.243 5.944 1.00 94.12 98 ASP A CA 1
ATOM 779 C C . ASP A 1 98 ? -6.770 -15.764 6.019 1.00 94.12 98 ASP A C 1
ATOM 781 O O . ASP A 1 98 ? -5.705 -16.286 5.690 1.00 94.12 98 ASP A O 1
ATOM 785 N N . MET A 1 99 ? -7.794 -16.465 6.501 1.00 94.50 99 MET A N 1
ATOM 786 C CA . MET A 1 99 ? -7.770 -17.914 6.725 1.00 94.50 99 MET A CA 1
ATOM 787 C C . MET A 1 99 ? -8.462 -18.692 5.594 1.00 94.50 99 MET A C 1
ATOM 789 O O . MET A 1 99 ? -8.744 -19.883 5.743 1.00 94.50 99 MET A O 1
ATOM 793 N N . THR A 1 100 ? -8.775 -18.028 4.479 1.00 95.06 100 THR A N 1
ATOM 794 C CA . THR A 1 100 ? -9.381 -18.651 3.300 1.00 95.06 100 THR A CA 1
ATOM 795 C C . THR A 1 100 ? -8.413 -19.649 2.662 1.00 95.06 100 THR A C 1
ATOM 797 O O . THR A 1 100 ? -7.238 -19.359 2.450 1.00 95.06 100 THR A O 1
ATOM 800 N N . VAL A 1 101 ? -8.906 -20.849 2.342 1.00 93.56 101 VAL A N 1
ATOM 801 C CA . VAL A 1 101 ? -8.110 -21.878 1.658 1.00 93.56 101 VAL A CA 1
ATOM 802 C C . VAL A 1 101 ? -8.082 -21.592 0.162 1.00 93.56 101 VAL A C 1
ATOM 804 O O . VAL A 1 101 ? -9.124 -21.586 -0.489 1.00 93.56 101 VAL A O 1
ATOM 807 N N . GLU A 1 102 ? -6.885 -21.437 -0.395 1.00 93.19 102 GLU A N 1
ATOM 808 C CA . GLU A 1 102 ? -6.690 -21.287 -1.834 1.00 93.19 102 GLU A CA 1
ATOM 809 C C . GLU A 1 102 ? -6.258 -22.609 -2.482 1.00 93.19 102 GLU A C 1
ATOM 811 O O . GLU A 1 102 ? -5.318 -23.274 -2.039 1.00 93.19 102 GLU A O 1
ATOM 816 N N . VAL A 1 103 ? -6.936 -22.989 -3.567 1.00 91.44 103 VAL A N 1
ATOM 817 C CA . VAL A 1 103 ? -6.578 -24.171 -4.360 1.00 91.44 103 VAL A CA 1
ATOM 818 C C . VAL A 1 103 ? -5.598 -23.757 -5.451 1.00 91.44 103 VAL A C 1
ATOM 820 O O . VAL A 1 103 ? -5.860 -22.838 -6.225 1.00 91.44 103 VAL A O 1
ATOM 823 N N . LYS A 1 104 ? -4.463 -24.455 -5.540 1.00 90.94 104 LYS A N 1
ATOM 824 C CA . LYS A 1 104 ? -3.478 -24.225 -6.600 1.00 90.94 104 LYS A CA 1
ATOM 825 C C . LYS A 1 104 ? -4.086 -24.567 -7.962 1.00 90.94 104 LYS A C 1
ATOM 827 O O . LYS A 1 104 ? -4.459 -25.713 -8.203 1.00 90.94 104 LYS A O 1
ATOM 832 N N . GLY A 1 105 ? -4.121 -23.594 -8.868 1.00 87.62 105 GLY A N 1
ATOM 833 C CA . GLY A 1 105 ? -4.515 -23.830 -10.253 1.00 87.62 105 GLY A CA 1
ATOM 834 C C . GLY A 1 105 ? -3.396 -24.533 -11.020 1.00 87.62 105 GLY A C 1
ATOM 835 O O . GLY A 1 105 ? -2.271 -24.034 -11.068 1.00 87.62 105 GLY A O 1
ATOM 836 N N . GLU A 1 106 ? -3.697 -25.665 -11.658 1.00 84.88 106 GLU A N 1
ATOM 837 C CA . GLU A 1 106 ? -2.706 -26.442 -12.420 1.00 84.88 106 GLU A CA 1
ATOM 838 C C . GLU A 1 106 ? -2.095 -25.638 -13.578 1.00 84.88 106 GLU A C 1
ATOM 840 O O . GLU A 1 106 ? -0.886 -25.680 -13.791 1.00 84.88 106 GLU A O 1
ATOM 845 N N . ILE A 1 107 ? -2.914 -24.842 -14.275 1.00 84.69 107 ILE A N 1
ATOM 846 C CA . ILE A 1 107 ? -2.487 -24.021 -15.421 1.00 84.69 107 ILE A CA 1
ATOM 847 C C . ILE A 1 107 ? -1.756 -22.748 -14.965 1.00 84.69 107 ILE A C 1
ATOM 849 O O . ILE A 1 107 ? -0.796 -22.320 -15.598 1.00 84.69 107 ILE A O 1
ATOM 853 N N . ALA A 1 108 ? -2.202 -22.130 -13.869 1.00 79.62 108 ALA A N 1
ATOM 854 C CA . ALA A 1 108 ? -1.644 -20.869 -13.376 1.00 79.62 108 ALA A CA 1
ATOM 855 C C . ALA A 1 108 ? -0.303 -21.049 -12.642 1.00 79.62 108 ALA A C 1
ATOM 857 O O . ALA A 1 108 ? 0.414 -20.075 -12.428 1.00 79.62 108 ALA A O 1
ATOM 858 N N . GLY A 1 109 ? 0.024 -22.274 -12.214 1.00 87.12 109 GLY A N 1
ATOM 859 C CA . GLY A 1 109 ? 1.238 -22.567 -11.450 1.00 87.12 109 GLY A CA 1
ATOM 860 C C . GLY A 1 109 ? 1.224 -22.043 -10.007 1.00 87.12 109 GLY A C 1
ATOM 861 O O . GLY A 1 109 ? 2.206 -22.237 -9.291 1.00 87.12 109 GLY A O 1
ATOM 862 N N . GLY A 1 110 ? 0.119 -21.445 -9.549 1.00 88.50 110 GLY A N 1
ATOM 863 C CA . GLY A 1 110 ? -0.018 -20.809 -8.237 1.00 88.50 110 GLY A CA 1
ATOM 864 C C . GLY A 1 110 ? -1.475 -20.621 -7.808 1.00 88.50 110 GLY A C 1
ATOM 865 O O . GLY A 1 110 ? -2.391 -21.182 -8.414 1.00 88.50 110 GLY A O 1
ATOM 866 N N . VAL A 1 111 ? -1.666 -19.848 -6.741 1.00 91.62 111 VAL A N 1
ATOM 867 C CA . VAL A 1 111 ? -2.982 -19.422 -6.248 1.00 91.62 111 VAL A CA 1
ATOM 868 C C . VAL A 1 111 ? -3.319 -18.033 -6.800 1.00 91.62 111 VAL A C 1
ATOM 870 O O . VAL A 1 111 ? -2.415 -17.234 -7.051 1.00 91.62 111 VAL A O 1
ATOM 873 N N . THR A 1 112 ? -4.596 -17.765 -7.077 1.00 85.81 112 THR A N 1
ATOM 874 C CA . THR A 1 112 ? -5.041 -16.552 -7.792 1.00 85.81 112 THR A 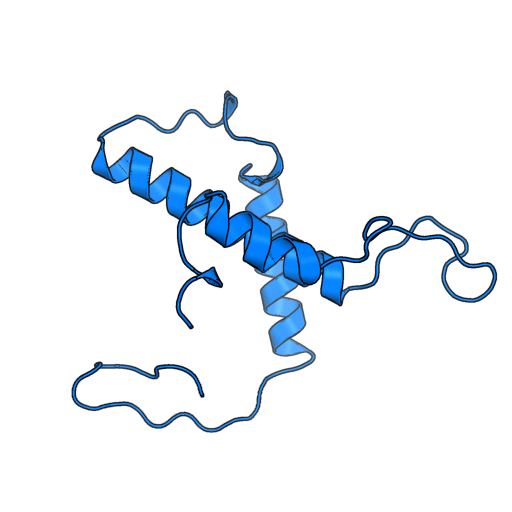CA 1
ATOM 875 C C . THR A 1 112 ? -5.767 -15.542 -6.910 1.00 85.81 112 THR A C 1
ATOM 877 O O . THR A 1 112 ? -6.267 -14.545 -7.436 1.00 85.81 112 THR A O 1
ATOM 880 N N . GLY A 1 113 ? -5.845 -15.784 -5.602 1.00 82.81 113 GLY A N 1
ATOM 881 C CA . GLY A 1 113 ? -6.829 -15.153 -4.737 1.00 82.81 113 GLY A CA 1
ATOM 882 C C . GLY A 1 113 ? -8.201 -15.819 -4.855 1.00 82.81 113 GLY A C 1
ATOM 883 O O . GLY A 1 113 ? -8.407 -16.747 -5.646 1.00 82.81 113 GLY A O 1
ATOM 884 N N . PHE A 1 114 ? -9.125 -15.306 -4.050 1.00 73.06 114 PHE A N 1
ATOM 885 C CA . PHE A 1 114 ? -10.542 -15.670 -3.995 1.00 73.06 114 PHE A CA 1
ATOM 886 C C . PHE A 1 114 ? -11.400 -14.866 -4.981 1.00 73.06 114 PHE A C 1
ATOM 888 O O . PHE A 1 114 ? -11.112 -13.666 -5.211 1.00 73.06 114 PHE A O 1
#

pLDDT: mean 92.09, std 5.4, range [73.06, 98.19]

Organism: Viridothelium virens (NCBI:txid1048519)

Secondary structure (DSSP, 8-state):
--GGGSPS-HHHHHHHGGGS-TT-SEEEETTTEEEEEE-HHHHHHHHHHHHHHHHHHHHHHHHTTPPP-GGGS-GGGSHHHHHHHHHHHHHHHHHS---PPPPPPTTTSS----

Foldseek 3Di:
DCLCLDEDDPSNCVVLVVQADPVGQWDADPPPHPDTDGDLSRVLSLLSSLVSNLVVVVVVCVVVVHDDDLVPDDPSNHPVNNVVSVVSNVVVCVVDPDPDDFDQDPVVNGGDDD

InterPro domains:
  IPR021765 Mycotoxin biosynthesis protein UstYa-like [PF11807] (6-102)
  IPR021765 Mycotoxin biosynthesis protein UstYa-like [PTHR33365] (2-105)